Protein AF-A0A6P0Q4D7-F1 (afdb_monomer_lite)

pLDDT: mean 80.14, std 22.29, range [34.56, 98.69]

Secondary structure (DSSP, 8-state):
-----------------------------------TTHHHHHHHHTHHHHHHHHHHHHHHH-GGGHHHHHHHHHHHHHHHHHHHHHTTSSS--BTTTBGGGPPPGGG--HHHHHHHHHHHHHHHHHHH-GGGHHHHHHHHHHHHHHHHHHHTS-----

Radius of gyration: 26.03 Å; chains: 1; bounding box: 92×55×47 Å

Structure (mmCIF, N/CA/C/O backbone):
data_AF-A0A6P0Q4D7-F1
#
_entry.id   AF-A0A6P0Q4D7-F1
#
loop_
_atom_site.group_PDB
_atom_site.id
_atom_site.type_symbol
_atom_site.label_atom_id
_atom_site.label_alt_id
_atom_site.label_comp_id
_atom_site.label_asym_id
_atom_site.label_entity_id
_atom_site.label_seq_id
_atom_site.pdbx_PDB_ins_code
_atom_site.Cartn_x
_atom_site.Cartn_y
_atom_site.Cartn_z
_atom_site.occupancy
_atom_site.B_iso_or_equiv
_atom_site.auth_seq_id
_atom_site.auth_comp_id
_atom_site.auth_asym_id
_atom_site.auth_atom_id
_atom_site.pdbx_PDB_model_num
ATOM 1 N N . MET A 1 1 ? 76.283 6.171 -3.102 1.00 40.56 1 MET A N 1
ATOM 2 C CA . MET A 1 1 ? 76.143 6.260 -4.573 1.00 40.56 1 MET A CA 1
ATOM 3 C C . MET A 1 1 ? 74.735 6.775 -4.841 1.00 40.56 1 MET A C 1
ATOM 5 O O . MET A 1 1 ? 73.805 6.147 -4.370 1.00 40.56 1 MET A O 1
ATOM 9 N N . LYS A 1 2 ? 74.624 8.061 -5.211 1.00 49.09 2 LYS A N 1
ATOM 10 C CA . LYS A 1 2 ? 74.123 8.537 -6.524 1.00 49.09 2 LYS A CA 1
ATOM 11 C C . LYS A 1 2 ? 72.623 8.215 -6.685 1.00 49.09 2 LYS A C 1
ATOM 13 O O . LYS A 1 2 ? 72.291 7.062 -6.898 1.00 49.09 2 LYS A O 1
ATOM 18 N N . ASN A 1 3 ? 71.738 9.148 -6.310 1.00 36.75 3 ASN A N 1
ATOM 19 C CA . ASN A 1 3 ? 71.097 10.170 -7.177 1.00 36.75 3 ASN A CA 1
ATOM 20 C C . ASN A 1 3 ? 70.266 9.491 -8.289 1.00 36.75 3 ASN A C 1
ATOM 22 O O . ASN A 1 3 ? 70.784 8.615 -8.965 1.00 36.75 3 ASN A O 1
ATOM 26 N N . LEU A 1 4 ? 69.001 9.822 -8.558 1.00 40.62 4 LEU A N 1
ATOM 27 C CA . LEU A 1 4 ? 68.434 11.098 -9.040 1.00 40.62 4 LEU A CA 1
ATOM 28 C C . LEU A 1 4 ? 66.893 10.901 -9.000 1.00 40.62 4 LEU A C 1
ATOM 30 O O . LEU A 1 4 ? 66.433 9.833 -9.379 1.00 40.62 4 LEU A O 1
ATOM 34 N N . PHE A 1 5 ? 66.030 11.742 -8.427 1.00 42.84 5 PHE A N 1
ATOM 35 C CA . PHE A 1 5 ? 65.696 13.145 -8.723 1.00 42.84 5 PHE A CA 1
ATOM 36 C C . PHE A 1 5 ? 65.210 13.420 -10.162 1.00 42.84 5 PHE A C 1
ATOM 38 O O . PHE A 1 5 ? 66.019 13.628 -11.062 1.00 42.84 5 PHE A O 1
ATOM 45 N N . SER A 1 6 ? 63.883 13.464 -10.344 1.00 45.62 6 SER A N 1
ATOM 46 C CA . SER A 1 6 ? 63.096 14.419 -11.169 1.00 45.62 6 SER A CA 1
ATOM 47 C C . SER A 1 6 ? 61.628 13.959 -11.129 1.00 45.62 6 SER A C 1
ATOM 49 O O . SER A 1 6 ? 61.342 12.851 -11.558 1.00 45.62 6 SER A O 1
ATOM 51 N N . ALA A 1 7 ? 60.674 14.604 -10.452 1.00 46.88 7 ALA A N 1
ATOM 52 C CA . ALA A 1 7 ? 60.208 15.998 -10.488 1.00 46.88 7 ALA A CA 1
ATOM 53 C C . ALA A 1 7 ? 59.514 16.385 -11.805 1.00 46.88 7 ALA A C 1
ATOM 55 O O . ALA A 1 7 ? 60.182 16.624 -12.803 1.00 46.88 7 ALA A O 1
ATOM 56 N N . HIS A 1 8 ? 58.182 16.511 -11.752 1.00 38.06 8 HIS A N 1
ATOM 57 C CA . HIS A 1 8 ? 57.401 17.598 -12.367 1.00 38.06 8 HIS A CA 1
ATOM 58 C C . HIS A 1 8 ? 55.940 17.451 -11.881 1.00 38.06 8 HIS A C 1
ATOM 60 O O . HIS A 1 8 ? 55.227 16.564 -12.326 1.00 38.06 8 HIS A O 1
ATOM 66 N N . HIS A 1 9 ? 55.490 18.088 -10.796 1.00 46.69 9 HIS A N 1
ATOM 67 C CA . HIS A 1 9 ? 55.091 19.499 -10.697 1.00 46.69 9 HIS A CA 1
ATOM 68 C C . HIS A 1 9 ? 54.300 20.019 -11.906 1.00 46.69 9 HIS A C 1
ATOM 70 O O . HIS A 1 9 ? 54.885 20.536 -12.845 1.00 46.69 9 HIS A O 1
ATOM 76 N N . GLN A 1 10 ? 52.972 19.939 -11.835 1.00 43.56 10 GLN A N 1
ATOM 77 C CA . GLN A 1 10 ? 52.007 20.911 -12.370 1.00 43.56 10 GLN A CA 1
ATOM 78 C C . GLN A 1 10 ? 50.725 20.674 -11.547 1.00 43.56 10 GLN A C 1
ATOM 80 O O . GLN A 1 10 ? 50.296 19.538 -11.421 1.00 43.56 10 GLN A O 1
ATOM 85 N N . GLY A 1 11 ? 50.071 21.609 -10.874 1.00 37.34 11 GLY A N 1
ATOM 86 C CA . GLY A 1 11 ? 50.074 23.058 -10.966 1.00 37.34 11 GLY A CA 1
ATOM 87 C C . GLY A 1 11 ? 48.665 23.487 -10.556 1.00 37.34 11 GLY A C 1
ATOM 88 O O . GLY A 1 11 ? 47.750 23.488 -11.373 1.00 37.34 11 GLY A O 1
ATOM 89 N N . LEU A 1 12 ? 48.472 23.774 -9.267 1.00 45.84 12 LEU A N 1
ATOM 90 C CA . LEU A 1 12 ? 47.217 24.269 -8.704 1.00 45.84 12 LEU A CA 1
ATOM 91 C C . LEU A 1 12 ? 46.898 25.632 -9.346 1.00 45.84 12 LEU A C 1
ATOM 93 O O . LEU A 1 12 ? 47.552 26.623 -9.032 1.00 45.84 12 LEU A O 1
ATOM 97 N N . THR A 1 13 ? 45.927 25.699 -10.262 1.00 45.72 13 THR A N 1
ATOM 98 C CA . THR A 1 13 ? 45.560 26.955 -10.942 1.00 45.72 13 THR A CA 1
ATOM 99 C C . THR A 1 13 ? 44.046 27.189 -10.958 1.00 45.72 13 THR A C 1
ATOM 101 O O . THR A 1 13 ? 43.300 26.720 -11.803 1.00 45.72 13 THR A O 1
ATOM 104 N N . LYS A 1 14 ? 43.623 27.931 -9.928 1.00 45.38 14 LYS A N 1
ATOM 105 C CA . LYS A 1 14 ? 42.718 29.094 -9.943 1.00 45.38 14 LYS A CA 1
ATOM 106 C C . LYS A 1 14 ? 41.431 29.012 -10.788 1.00 45.38 14 LYS A C 1
ATOM 108 O O . LYS A 1 14 ? 41.428 29.249 -11.990 1.00 45.38 14 LYS A O 1
ATOM 113 N N . ARG A 1 15 ? 40.307 28.860 -10.073 1.00 52.34 15 ARG A N 1
ATOM 114 C CA . ARG A 1 15 ? 38.948 29.229 -10.510 1.00 52.34 15 ARG A CA 1
ATOM 115 C C . ARG A 1 15 ? 38.936 30.625 -11.142 1.00 52.34 15 ARG A C 1
ATOM 117 O O . ARG A 1 15 ? 39.390 31.582 -10.513 1.00 52.34 15 ARG A O 1
ATOM 124 N N . GLN A 1 16 ? 38.342 30.750 -12.325 1.00 52.25 16 GLN A N 1
ATOM 125 C CA . GLN A 1 16 ? 37.969 32.036 -12.905 1.00 52.25 16 GLN A CA 1
ATOM 126 C C . GLN A 1 16 ? 36.485 32.011 -13.265 1.00 52.25 16 GLN A C 1
ATOM 128 O O . GLN A 1 16 ? 36.020 31.192 -14.051 1.00 52.25 16 GLN A O 1
ATOM 133 N N . HIS A 1 17 ? 35.758 32.898 -12.593 1.00 41.94 17 HIS A N 1
ATOM 134 C CA . HIS A 1 17 ? 34.370 33.241 -12.838 1.00 41.94 17 HIS A CA 1
ATOM 135 C C . HIS A 1 17 ? 34.221 33.881 -14.219 1.00 41.94 17 HIS A C 1
ATOM 137 O O . HIS A 1 17 ? 34.927 34.843 -14.515 1.00 41.94 17 HIS A O 1
ATOM 143 N N . LEU A 1 18 ? 33.249 33.419 -15.004 1.00 43.28 18 LEU A N 1
ATOM 144 C CA . LEU A 1 18 ? 32.667 34.192 -16.097 1.00 43.28 18 LEU A CA 1
ATOM 145 C C . LEU A 1 18 ? 31.152 34.195 -15.915 1.00 43.28 18 LEU A C 1
ATOM 147 O O . LEU A 1 18 ? 30.432 33.280 -16.301 1.00 43.28 18 LEU A O 1
ATOM 151 N N . SER A 1 19 ? 30.711 35.242 -15.228 1.00 42.84 19 SER A N 1
ATOM 152 C CA . SER A 1 19 ? 29.331 35.687 -15.140 1.00 42.84 19 SER A CA 1
ATOM 153 C C . SER A 1 19 ? 28.878 36.179 -16.516 1.00 42.84 19 SER A C 1
ATOM 155 O O . SER A 1 19 ? 29.557 36.998 -17.134 1.00 42.84 19 SER A O 1
ATOM 157 N N . SER A 1 20 ? 27.723 35.727 -16.998 1.00 38.91 20 SER A N 1
ATOM 158 C CA . SER A 1 20 ? 27.045 36.331 -18.152 1.00 38.91 20 SER A CA 1
ATOM 159 C C . SER A 1 20 ? 25.533 36.249 -17.949 1.00 38.91 20 SER A C 1
ATOM 161 O O . SER A 1 20 ? 24.893 35.267 -18.304 1.00 38.91 20 SER A O 1
ATOM 163 N N . LEU A 1 21 ? 24.982 37.292 -17.330 1.00 49.91 21 LEU A N 1
ATOM 164 C CA . LEU A 1 21 ? 23.556 37.608 -17.275 1.00 49.91 21 LEU A CA 1
ATOM 165 C C . LEU A 1 21 ? 23.355 38.914 -18.053 1.00 49.91 21 LEU A C 1
ATOM 167 O O . LEU A 1 21 ? 23.929 39.920 -17.644 1.00 49.91 21 LEU A O 1
ATOM 171 N N . LEU A 1 22 ? 22.543 38.904 -19.118 1.00 42.88 22 LEU A N 1
ATOM 172 C CA . LEU A 1 22 ? 21.419 39.842 -19.289 1.00 42.88 22 LEU A CA 1
ATOM 173 C C . LEU A 1 22 ? 20.526 39.459 -20.497 1.00 42.88 22 LEU A C 1
ATOM 175 O O . LEU A 1 22 ? 20.962 39.485 -21.644 1.00 42.88 22 LEU A O 1
ATOM 179 N N . THR A 1 23 ? 19.285 39.066 -20.187 1.00 46.44 23 THR A N 1
ATOM 180 C CA . THR A 1 23 ? 17.965 39.590 -20.633 1.00 46.44 23 THR A CA 1
ATOM 181 C C . THR A 1 23 ? 17.985 40.683 -21.741 1.00 46.44 23 THR A C 1
ATOM 183 O O . THR A 1 23 ? 18.863 41.531 -21.731 1.00 46.44 23 THR A O 1
ATOM 186 N N . ILE A 1 24 ? 17.054 40.849 -22.698 1.00 50.12 24 ILE A N 1
ATOM 187 C CA . ILE A 1 24 ? 15.584 40.718 -22.732 1.00 50.12 24 ILE A CA 1
ATOM 188 C C . ILE A 1 24 ? 15.147 40.567 -24.204 1.00 50.12 24 ILE A C 1
ATOM 190 O O . ILE A 1 24 ? 15.511 41.383 -25.045 1.00 50.12 24 ILE A O 1
ATOM 194 N N . GLY A 1 25 ? 14.280 39.597 -24.484 1.00 40.56 25 GLY A N 1
ATOM 195 C CA . GLY A 1 25 ? 13.428 39.574 -25.672 1.00 40.56 25 GLY A CA 1
ATOM 196 C C . GLY A 1 25 ? 12.041 39.096 -25.262 1.00 40.56 25 GLY A C 1
ATOM 197 O O . GLY A 1 25 ? 11.723 37.924 -25.413 1.00 40.56 25 GLY A O 1
ATOM 198 N N . VAL A 1 26 ? 11.246 39.978 -24.650 1.00 57.91 26 VAL A N 1
ATOM 199 C CA . VAL A 1 26 ? 9.840 39.699 -24.335 1.00 57.91 26 VAL A CA 1
ATOM 200 C C . VAL A 1 26 ? 9.034 39.901 -25.612 1.00 57.91 26 VAL A C 1
ATOM 202 O O . VAL A 1 26 ? 8.750 41.028 -26.007 1.00 57.91 26 VAL A O 1
ATOM 205 N N . THR A 1 27 ? 8.646 38.799 -26.241 1.00 46.72 27 THR A N 1
ATOM 206 C CA . THR A 1 27 ? 7.448 38.740 -27.080 1.00 46.72 27 THR A 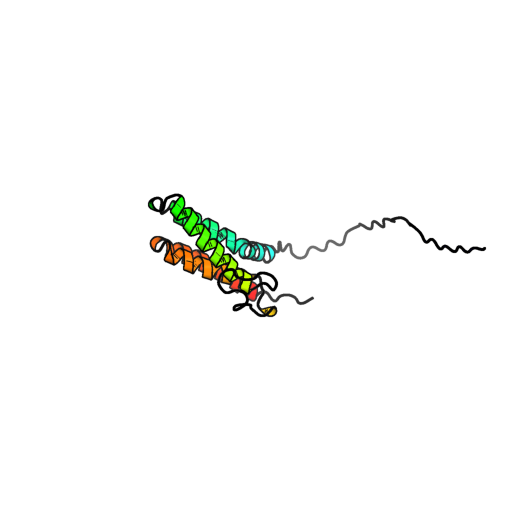CA 1
ATOM 207 C C . THR A 1 27 ? 6.425 37.906 -26.327 1.00 46.72 27 THR A C 1
ATOM 209 O O . THR A 1 27 ? 6.588 36.700 -26.161 1.00 46.72 27 THR A O 1
ATOM 212 N N . THR A 1 28 ? 5.394 38.563 -25.808 1.00 54.50 28 THR A N 1
ATOM 213 C CA . THR A 1 28 ? 4.258 37.923 -25.151 1.00 54.50 28 THR A CA 1
ATOM 214 C C . THR A 1 28 ? 3.468 37.095 -26.161 1.00 54.50 28 THR A C 1
ATOM 216 O O . THR A 1 28 ? 2.731 37.638 -26.979 1.00 54.50 28 THR A O 1
ATOM 219 N N . ALA A 1 29 ? 3.580 35.773 -26.063 1.00 47.72 29 ALA A N 1
ATOM 220 C CA . ALA A 1 29 ? 2.607 34.835 -26.604 1.00 47.72 29 ALA A CA 1
ATOM 221 C C . ALA A 1 29 ? 2.395 33.713 -25.579 1.00 47.72 29 ALA A C 1
ATOM 223 O O . ALA A 1 29 ? 3.234 32.835 -25.421 1.00 47.72 29 ALA A O 1
ATOM 224 N N . GLY A 1 30 ? 1.270 33.794 -24.864 1.00 42.16 30 GLY A N 1
ATOM 225 C CA . GLY A 1 30 ? 0.726 32.717 -24.039 1.00 42.16 30 GLY A CA 1
ATOM 226 C C . GLY A 1 30 ? 1.364 32.557 -22.661 1.00 42.16 30 GLY A C 1
ATOM 227 O O . GLY A 1 30 ? 2.314 31.802 -22.485 1.00 42.16 30 GLY A O 1
ATOM 228 N N . LEU A 1 31 ? 0.753 33.167 -21.643 1.00 48.88 31 LEU A N 1
ATOM 229 C CA . LEU A 1 31 ? 0.840 32.637 -20.284 1.00 48.88 31 LEU A CA 1
ATOM 230 C C . LEU A 1 31 ? 0.135 31.267 -20.285 1.00 48.88 31 LEU A C 1
ATOM 232 O O . LEU A 1 31 ? -1.081 31.187 -20.148 1.00 48.88 31 LEU A O 1
ATOM 236 N N . SER A 1 32 ? 0.887 30.189 -20.480 1.00 50.03 32 SER A N 1
ATOM 237 C CA . SER A 1 32 ? 0.478 28.871 -20.003 1.00 50.03 32 SER A CA 1
ATOM 238 C C . SER A 1 32 ? 1.257 28.633 -18.722 1.00 50.03 32 SER A C 1
ATOM 240 O O . SER A 1 32 ? 2.435 28.286 -18.767 1.00 50.03 32 SER A O 1
ATOM 242 N N . LEU A 1 33 ? 0.621 28.848 -17.569 1.00 46.66 33 LEU A N 1
ATOM 243 C CA . LEU A 1 33 ? 1.075 28.219 -16.330 1.00 46.66 33 LEU A CA 1
ATOM 244 C C . LEU A 1 33 ? 0.828 26.714 -16.497 1.00 46.66 33 LEU A C 1
ATOM 246 O O . LEU A 1 33 ? -0.195 26.182 -16.078 1.00 46.66 33 LEU A O 1
ATOM 250 N N . GLY A 1 34 ? 1.729 26.052 -17.221 1.00 54.16 34 GLY A N 1
ATOM 251 C CA . GLY A 1 34 ? 1.746 24.610 -17.381 1.00 54.16 34 GLY A CA 1
ATOM 252 C C . GLY A 1 34 ? 2.144 23.975 -16.058 1.00 54.16 34 GLY A C 1
ATOM 253 O O . GLY A 1 34 ? 3.324 23.766 -15.812 1.00 54.16 34 GLY A O 1
ATOM 254 N N . LEU A 1 35 ? 1.159 23.678 -15.213 1.00 57.91 35 LEU A N 1
ATOM 255 C CA . LEU A 1 35 ? 1.322 22.823 -14.037 1.00 57.91 35 LEU A CA 1
ATOM 256 C C . LEU A 1 35 ? 0.808 21.362 -14.178 1.00 57.91 35 LEU A C 1
ATOM 258 O O . LEU A 1 35 ? 0.538 20.764 -13.141 1.00 57.91 35 LEU A O 1
ATOM 262 N N . PRO A 1 36 ? 0.659 20.711 -15.358 1.00 54.56 36 PRO A N 1
ATOM 263 C CA . PRO A 1 36 ? 0.029 19.388 -15.380 1.00 54.56 36 PRO A CA 1
ATOM 264 C C . PRO A 1 36 ? 0.983 18.184 -15.287 1.00 54.56 36 PRO A C 1
ATOM 266 O O . PRO A 1 36 ? 0.496 17.094 -15.035 1.00 54.56 36 PRO A O 1
ATOM 269 N N . ALA A 1 37 ? 2.303 18.320 -15.472 1.00 55.84 37 ALA A N 1
ATOM 270 C CA . ALA A 1 37 ? 3.203 17.153 -15.447 1.00 55.84 37 ALA A CA 1
ATOM 271 C C . ALA A 1 37 ? 3.771 16.871 -14.046 1.00 55.84 37 ALA A C 1
ATOM 273 O O . ALA A 1 37 ? 3.618 15.768 -13.530 1.00 55.84 37 ALA A O 1
ATOM 274 N N . GLN A 1 38 ? 4.364 17.880 -13.391 1.00 57.94 38 GLN A N 1
ATOM 275 C CA . GLN A 1 38 ? 5.008 17.665 -12.088 1.00 57.94 38 GLN A CA 1
ATOM 276 C C . GLN A 1 38 ? 4.009 17.321 -10.975 1.00 57.94 38 GLN A C 1
ATOM 278 O O . GLN A 1 38 ? 4.343 16.580 -10.062 1.00 57.94 38 GLN A O 1
ATOM 283 N N . ALA A 1 39 ? 2.781 17.846 -11.026 1.00 61.44 39 ALA A N 1
ATOM 284 C CA . ALA A 1 39 ? 1.788 17.588 -9.983 1.00 61.44 39 ALA A CA 1
ATOM 285 C C . ALA A 1 39 ? 1.274 16.133 -9.990 1.00 61.44 39 ALA A C 1
ATOM 287 O O . ALA A 1 39 ? 0.982 15.583 -8.928 1.00 61.44 39 ALA A O 1
ATOM 288 N N . ILE A 1 40 ? 1.175 15.507 -11.171 1.00 69.81 40 ILE A N 1
ATOM 289 C CA . ILE A 1 40 ? 0.729 14.113 -11.316 1.00 69.81 40 ILE A CA 1
ATOM 290 C C . ILE A 1 40 ? 1.827 13.155 -10.843 1.00 69.81 40 ILE A C 1
ATOM 292 O O . ILE A 1 40 ? 1.547 12.272 -10.037 1.00 69.81 40 ILE A O 1
ATOM 296 N N . ASP A 1 41 ? 3.064 13.389 -11.287 1.00 72.69 41 ASP A N 1
ATOM 297 C CA . ASP A 1 41 ? 4.271 12.660 -10.872 1.00 72.69 41 ASP A CA 1
ATOM 298 C C . ASP A 1 41 ? 4.406 12.645 -9.337 1.00 72.69 41 ASP A C 1
ATOM 300 O O . ASP A 1 41 ? 4.361 11.585 -8.721 1.00 72.69 41 ASP A O 1
ATOM 304 N N . LEU A 1 42 ? 4.361 13.819 -8.693 1.00 78.19 42 LEU A N 1
ATOM 305 C CA . LEU A 1 42 ? 4.418 13.933 -7.228 1.00 78.19 42 LEU A CA 1
ATOM 306 C C . LEU A 1 42 ? 3.291 13.178 -6.502 1.00 78.19 42 LEU A C 1
ATOM 308 O O . LEU A 1 42 ? 3.483 12.708 -5.383 1.00 78.19 42 LEU A O 1
ATOM 312 N N . THR A 1 43 ? 2.104 13.073 -7.106 1.00 81.12 43 THR A N 1
ATOM 313 C CA . THR A 1 43 ? 0.978 12.345 -6.499 1.00 81.12 43 THR A CA 1
ATOM 314 C C . THR A 1 43 ? 1.178 10.833 -6.607 1.00 81.12 43 THR A C 1
ATOM 316 O O . THR A 1 43 ? 0.909 10.108 -5.648 1.00 81.12 43 THR A O 1
ATOM 319 N N . LEU A 1 44 ? 1.676 10.354 -7.750 1.00 85.69 44 LEU A N 1
ATOM 320 C CA . LEU A 1 44 ? 2.002 8.944 -7.975 1.00 85.69 44 LEU A CA 1
ATOM 321 C C . LEU A 1 44 ? 3.203 8.497 -7.130 1.00 85.69 44 LEU A C 1
ATOM 323 O O . LEU A 1 44 ? 3.145 7.428 -6.511 1.00 85.69 44 LEU A O 1
ATOM 327 N N . ASP A 1 45 ? 4.241 9.324 -7.036 1.00 88.31 45 ASP A N 1
ATOM 328 C CA . ASP A 1 45 ? 5.411 9.106 -6.176 1.00 88.31 45 ASP A CA 1
ATOM 329 C C . ASP A 1 45 ? 5.009 9.008 -4.695 1.00 88.31 45 ASP A C 1
ATOM 331 O O . ASP A 1 45 ? 5.537 8.206 -3.928 1.00 88.31 45 ASP A O 1
ATOM 335 N N . ASN A 1 46 ? 3.947 9.716 -4.309 1.00 92.44 46 ASN A N 1
ATOM 336 C CA . ASN A 1 46 ? 3.393 9.684 -2.961 1.00 92.44 46 ASN A CA 1
ATOM 337 C C . ASN A 1 46 ? 2.388 8.538 -2.702 1.00 92.44 46 ASN A C 1
ATOM 339 O O . ASN A 1 46 ? 1.753 8.508 -1.644 1.00 92.44 46 ASN A O 1
ATOM 343 N N . SER A 1 47 ? 2.221 7.586 -3.629 1.00 94.00 47 SER A N 1
ATOM 344 C CA . SER A 1 47 ? 1.224 6.502 -3.517 1.00 94.00 47 SER A CA 1
ATOM 345 C C . SER A 1 47 ? 1.318 5.711 -2.207 1.00 94.00 47 SER A C 1
ATOM 347 O O . SER A 1 47 ? 0.294 5.452 -1.579 1.00 94.00 47 SER A O 1
ATOM 349 N N . ALA A 1 48 ? 2.527 5.392 -1.737 1.00 96.06 48 ALA A N 1
ATOM 350 C CA . ALA A 1 48 ? 2.722 4.689 -0.469 1.00 96.06 48 ALA A CA 1
ATOM 351 C C . ALA A 1 48 ? 2.138 5.463 0.727 1.00 96.06 48 ALA A C 1
ATOM 353 O O . ALA A 1 48 ? 1.450 4.880 1.563 1.00 96.06 48 ALA A O 1
ATOM 354 N N . ASN A 1 49 ? 2.349 6.781 0.784 1.00 96.50 49 ASN A N 1
ATOM 355 C CA . ASN A 1 49 ? 1.812 7.613 1.861 1.00 96.50 49 ASN A CA 1
ATOM 356 C C . ASN A 1 49 ? 0.286 7.719 1.783 1.00 96.50 49 ASN A C 1
ATOM 358 O O . ASN A 1 49 ? -0.368 7.639 2.817 1.00 96.50 49 ASN A O 1
ATOM 362 N N . LEU A 1 50 ? -0.295 7.804 0.578 1.00 96.81 50 LEU A N 1
ATOM 363 C CA . LEU A 1 50 ? -1.754 7.786 0.412 1.00 96.81 50 LEU A CA 1
ATOM 364 C C . LEU A 1 50 ? -2.377 6.508 0.995 1.00 96.81 50 LEU A C 1
ATOM 366 O O . LEU A 1 50 ? -3.404 6.570 1.669 1.00 96.81 50 LEU A O 1
ATOM 370 N N . TRP A 1 51 ? -1.742 5.353 0.783 1.00 98.31 51 TRP A N 1
ATOM 371 C CA . TRP A 1 51 ? -2.207 4.085 1.349 1.00 98.31 51 TRP A CA 1
ATOM 372 C C . TRP A 1 51 ? -1.992 3.976 2.858 1.00 98.31 51 TRP A C 1
ATOM 374 O O . TRP A 1 51 ? -2.841 3.409 3.544 1.00 98.31 51 TRP A O 1
ATOM 384 N N . VAL A 1 52 ? -0.909 4.542 3.396 1.00 98.19 52 VAL A N 1
ATOM 385 C CA . VAL A 1 52 ? -0.695 4.630 4.851 1.00 98.19 52 VAL A CA 1
ATOM 386 C C . VAL A 1 52 ? -1.751 5.525 5.507 1.00 98.19 52 VAL A C 1
ATOM 388 O O . VAL A 1 52 ? -2.340 5.124 6.510 1.00 98.19 52 VAL A O 1
ATOM 391 N N . ASP A 1 53 ? -2.055 6.681 4.918 1.00 98.06 53 ASP A N 1
ATOM 392 C CA . ASP A 1 53 ? -3.113 7.581 5.392 1.00 98.06 53 ASP A CA 1
ATOM 393 C C . ASP A 1 53 ? -4.487 6.901 5.337 1.00 98.06 53 ASP A C 1
ATOM 395 O O . ASP A 1 53 ? -5.304 7.031 6.253 1.00 98.06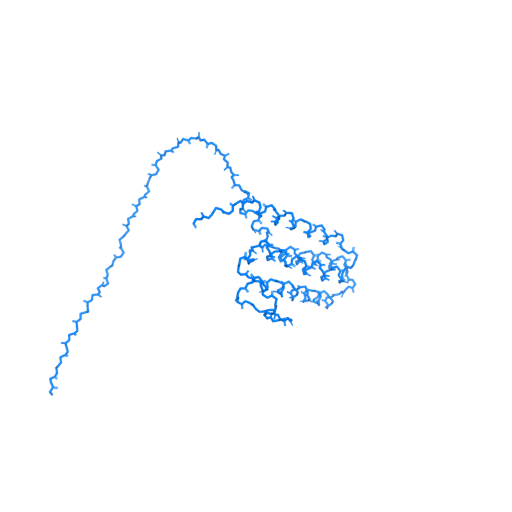 53 ASP A O 1
ATOM 399 N N . GLN A 1 54 ? -4.743 6.129 4.281 1.00 98.12 54 GLN A N 1
ATOM 400 C CA . GLN A 1 54 ? -5.986 5.382 4.138 1.00 98.12 54 GLN A CA 1
ATOM 401 C C . GLN A 1 54 ? -6.096 4.234 5.152 1.00 98.12 54 GLN A C 1
ATOM 403 O O . GLN A 1 54 ? -7.169 4.001 5.712 1.00 98.12 54 GLN A O 1
ATOM 408 N N . ALA A 1 55 ? -4.988 3.553 5.449 1.00 98.31 55 ALA A N 1
ATOM 409 C CA . ALA A 1 55 ? -4.925 2.549 6.505 1.00 98.31 55 ALA A CA 1
ATOM 410 C C . ALA A 1 55 ? -5.145 3.161 7.895 1.00 98.31 55 ALA A C 1
ATOM 412 O O . ALA A 1 55 ? -5.833 2.560 8.720 1.00 98.31 55 ALA A O 1
ATOM 413 N N . LEU A 1 56 ? -4.628 4.370 8.144 1.00 98.00 56 LEU A N 1
ATOM 414 C CA . LEU A 1 56 ? -4.880 5.100 9.385 1.00 98.00 56 LEU A CA 1
ATOM 415 C C . LEU A 1 56 ? -6.365 5.364 9.593 1.00 98.00 56 LEU A C 1
ATOM 417 O O . LEU A 1 56 ? -6.892 5.031 10.652 1.00 98.00 56 LEU A O 1
ATOM 421 N N . ARG A 1 57 ? -7.060 5.854 8.565 1.00 98.19 57 ARG A N 1
ATOM 422 C CA . ARG A 1 57 ? -8.515 6.058 8.620 1.00 98.19 57 ARG A CA 1
ATOM 423 C C . ARG A 1 57 ? -9.264 4.756 8.905 1.00 98.19 57 ARG A C 1
ATOM 425 O O . ARG A 1 57 ? -10.172 4.738 9.730 1.00 98.19 57 ARG A O 1
ATOM 432 N N . ALA A 1 58 ? -8.859 3.652 8.275 1.00 97.88 58 ALA A N 1
ATOM 433 C CA . ALA A 1 58 ? -9.463 2.345 8.524 1.00 97.88 58 ALA A CA 1
ATOM 434 C C . ALA A 1 58 ? -9.262 1.877 9.977 1.00 97.88 58 ALA A C 1
ATOM 436 O O . ALA A 1 58 ? -10.195 1.361 10.594 1.00 97.88 58 ALA A O 1
ATOM 437 N N . VAL A 1 59 ? -8.074 2.095 10.551 1.00 97.88 59 VAL A N 1
ATOM 438 C CA . VAL A 1 59 ? -7.786 1.811 11.966 1.00 97.88 59 VAL A CA 1
ATOM 439 C C . VAL A 1 59 ? -8.613 2.705 12.895 1.00 97.88 59 VAL A C 1
ATOM 441 O O . VAL A 1 59 ? -9.173 2.204 13.868 1.00 97.88 59 VAL A O 1
ATOM 444 N N . GLU A 1 60 ? -8.728 4.001 12.599 1.00 97.25 60 GLU A N 1
ATOM 445 C CA . GLU A 1 60 ? -9.543 4.952 13.371 1.00 97.25 60 GLU A CA 1
ATOM 446 C C . GLU A 1 60 ? -11.029 4.568 13.375 1.00 97.25 60 GLU A C 1
ATOM 448 O O . GLU A 1 60 ? -11.683 4.635 14.417 1.00 97.25 60 GLU A O 1
ATOM 453 N N . ASN A 1 61 ? -11.541 4.083 12.241 1.00 97.62 61 ASN A N 1
ATOM 454 C CA . ASN A 1 61 ? -12.906 3.572 12.109 1.00 97.62 61 ASN A CA 1
ATOM 455 C C . ASN A 1 61 ? -13.122 2.225 12.830 1.00 97.62 61 ASN A C 1
ATOM 457 O O . ASN A 1 61 ? -14.265 1.828 13.058 1.00 97.62 61 ASN A O 1
ATOM 461 N N . ASN A 1 62 ? -12.047 1.526 13.219 1.00 96.62 62 ASN A N 1
ATOM 462 C CA . ASN A 1 62 ? -12.079 0.200 13.844 1.00 96.62 62 ASN A CA 1
ATOM 463 C C . ASN A 1 62 ? -11.357 0.178 15.210 1.00 96.62 62 ASN A C 1
ATOM 465 O O . ASN A 1 62 ? -10.382 -0.562 15.395 1.00 96.62 62 ASN A O 1
ATOM 469 N N . PRO A 1 63 ? -11.839 0.935 16.217 1.00 94.25 63 PRO A N 1
ATOM 470 C CA . PRO A 1 63 ? -11.157 1.094 17.506 1.00 94.25 63 PRO A CA 1
ATOM 471 C C . PRO A 1 63 ? -10.987 -0.216 18.295 1.00 94.25 63 PRO A C 1
ATOM 473 O O . PRO A 1 63 ? -10.073 -0.339 19.112 1.00 94.25 63 PRO A O 1
ATOM 476 N N . GLN A 1 64 ? -11.829 -1.222 18.040 1.00 95.25 64 GLN A N 1
ATOM 477 C CA . GLN A 1 64 ? -11.757 -2.554 18.645 1.00 95.25 64 GLN A CA 1
ATOM 478 C C . GLN A 1 64 ? -10.481 -3.328 18.284 1.00 95.25 64 GLN A C 1
ATOM 480 O O . GLN A 1 64 ? -10.125 -4.272 18.988 1.00 95.25 64 GLN A O 1
ATOM 485 N N . LEU A 1 65 ? -9.788 -2.940 17.207 1.00 94.69 65 LEU A N 1
ATOM 486 C CA . LEU A 1 65 ? -8.539 -3.565 16.770 1.00 94.69 65 LEU A CA 1
ATOM 487 C C . LEU A 1 65 ? -7.406 -3.373 17.799 1.00 94.69 65 LEU A C 1
ATOM 489 O O . LEU A 1 65 ? -6.525 -4.227 17.936 1.00 94.69 65 LEU A O 1
ATOM 493 N N . GLY A 1 66 ? -7.449 -2.261 18.542 1.00 95.62 66 GLY A N 1
ATOM 494 C CA . GLY A 1 66 ? -6.462 -1.890 19.551 1.00 95.62 66 GLY A CA 1
ATOM 495 C C . GLY A 1 66 ? -5.057 -1.598 18.989 1.00 95.62 66 GLY A C 1
ATOM 496 O O . GLY A 1 66 ? -4.775 -1.835 17.812 1.00 95.62 66 GLY A O 1
ATOM 497 N N . PRO A 1 67 ? -4.126 -1.107 19.830 1.00 96.81 67 PRO A N 1
ATOM 498 C CA . PRO A 1 67 ? -2.797 -0.687 19.376 1.00 96.81 67 PRO A CA 1
ATOM 499 C C . PRO A 1 67 ? -1.977 -1.814 18.737 1.00 96.81 67 PRO A C 1
ATOM 501 O O . PRO A 1 67 ? -1.316 -1.611 17.725 1.00 96.81 67 PRO A O 1
ATOM 504 N N . THR A 1 68 ? -2.031 -3.026 19.296 1.00 97.62 68 THR A N 1
ATOM 505 C CA . THR A 1 68 ? -1.280 -4.174 18.763 1.00 97.62 68 THR A CA 1
ATOM 506 C C . THR A 1 68 ? -1.827 -4.642 17.416 1.00 97.62 68 THR A C 1
ATOM 508 O O . THR A 1 68 ? -1.042 -4.956 16.520 1.00 97.62 68 THR A O 1
ATOM 511 N N . GLY A 1 69 ? -3.154 -4.672 17.250 1.00 97.81 69 GLY A N 1
ATOM 512 C CA . GLY A 1 69 ? -3.775 -5.032 15.978 1.00 97.81 69 GLY A CA 1
ATOM 513 C C . GLY A 1 69 ? -3.488 -3.992 14.894 1.00 97.81 69 GLY A C 1
ATOM 514 O O . GLY A 1 69 ? -3.135 -4.369 13.779 1.00 97.81 69 GLY A O 1
ATOM 515 N N . ALA A 1 70 ? -3.526 -2.701 15.244 1.00 97.81 70 ALA A N 1
ATOM 516 C CA . ALA A 1 70 ? -3.150 -1.613 14.344 1.00 97.81 70 ALA A CA 1
ATOM 517 C C . ALA A 1 70 ? -1.689 -1.736 13.884 1.00 97.81 70 ALA A C 1
ATOM 519 O O . ALA A 1 70 ? -1.418 -1.753 12.686 1.00 97.81 70 ALA A O 1
ATOM 520 N N . SER A 1 71 ? -0.746 -1.923 14.815 1.00 98.00 71 SER A N 1
ATOM 521 C CA . SER A 1 71 ? 0.669 -2.132 14.476 1.00 98.00 71 SER A CA 1
ATOM 522 C C . SER A 1 71 ? 0.882 -3.343 13.564 1.00 98.00 71 SER A C 1
ATOM 524 O O . SER A 1 71 ? 1.683 -3.278 12.632 1.00 98.00 71 SER A O 1
ATOM 526 N N . ARG A 1 72 ? 0.147 -4.443 13.787 1.00 98.06 72 ARG A N 1
ATOM 527 C CA . ARG A 1 72 ? 0.188 -5.616 12.901 1.00 98.06 72 ARG A CA 1
ATOM 528 C C . ARG A 1 72 ? -0.332 -5.284 11.501 1.00 98.06 72 ARG A C 1
ATOM 530 O O . ARG A 1 72 ? 0.289 -5.709 10.532 1.00 98.06 72 ARG A O 1
ATOM 537 N N . ALA A 1 73 ? -1.434 -4.541 11.392 1.00 98.19 73 ALA A N 1
ATOM 538 C CA . ALA A 1 73 ? -1.993 -4.135 10.105 1.00 98.19 73 ALA A CA 1
ATOM 539 C C . ALA A 1 73 ? -0.992 -3.293 9.298 1.00 98.19 73 ALA A C 1
ATOM 541 O O . ALA A 1 73 ? -0.727 -3.614 8.141 1.00 98.19 73 ALA A O 1
ATOM 542 N N . TYR A 1 74 ? -0.353 -2.300 9.927 1.00 98.31 74 TYR A N 1
ATOM 543 C CA . TYR A 1 74 ? 0.689 -1.499 9.276 1.00 98.31 74 TYR A CA 1
ATOM 544 C C . TYR A 1 74 ? 1.912 -2.320 8.869 1.00 98.31 74 TYR A C 1
ATOM 546 O O . TYR A 1 74 ? 2.464 -2.091 7.797 1.00 98.31 74 TYR A O 1
ATOM 554 N N . GLY A 1 75 ? 2.326 -3.289 9.691 1.00 98.12 75 GLY A N 1
ATOM 555 C CA . GLY A 1 75 ? 3.432 -4.184 9.351 1.00 98.12 75 GLY A CA 1
ATOM 556 C C . GLY A 1 75 ? 3.149 -4.996 8.086 1.00 98.12 75 GLY A C 1
ATOM 557 O O . GLY A 1 75 ? 3.964 -5.004 7.170 1.00 98.12 75 G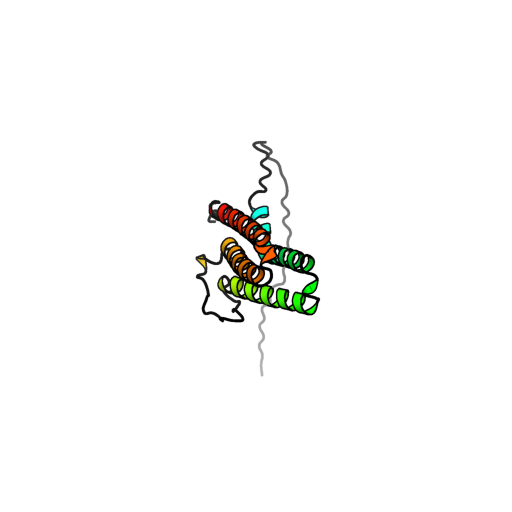LY A O 1
ATOM 558 N N . ILE A 1 76 ? 1.971 -5.625 8.005 1.00 98.31 76 ILE A N 1
ATOM 559 C CA . ILE A 1 76 ? 1.566 -6.416 6.830 1.00 98.31 76 ILE A CA 1
ATOM 560 C C . ILE A 1 76 ? 1.453 -5.522 5.592 1.00 98.31 76 ILE A C 1
ATOM 562 O O . ILE A 1 76 ? 1.971 -5.875 4.534 1.00 98.31 76 ILE A O 1
ATOM 566 N N . LEU A 1 77 ? 0.818 -4.356 5.734 1.00 98.56 77 LEU A N 1
ATOM 567 C CA . LEU A 1 77 ? 0.678 -3.377 4.660 1.00 98.56 77 LEU A CA 1
ATOM 568 C C . LEU A 1 77 ? 2.043 -2.932 4.122 1.00 98.56 77 LEU A C 1
ATOM 570 O O . LEU A 1 77 ? 2.280 -2.997 2.919 1.00 98.56 77 LEU A O 1
ATOM 574 N N . GLY A 1 78 ? 2.951 -2.516 5.008 1.00 97.75 78 GLY A N 1
ATOM 575 C CA . GLY A 1 78 ? 4.291 -2.058 4.644 1.00 97.75 78 GLY A CA 1
ATOM 576 C C . GLY A 1 78 ? 5.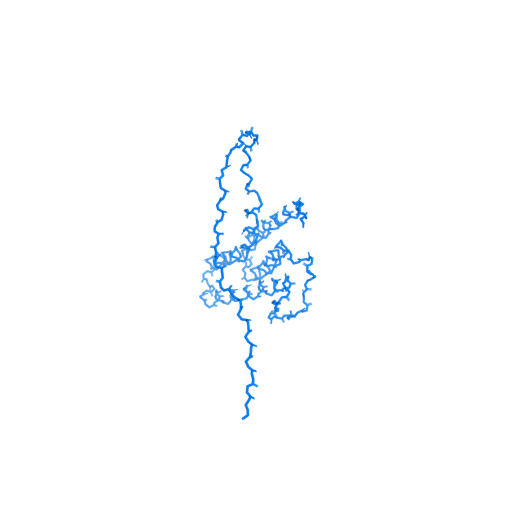102 -3.133 3.926 1.00 97.75 78 GLY A C 1
ATOM 577 O O . GLY A 1 78 ? 5.708 -2.849 2.896 1.00 97.75 78 GLY A O 1
ATOM 578 N N . THR A 1 79 ? 5.066 -4.375 4.421 1.00 97.75 79 THR A N 1
ATOM 579 C CA . THR A 1 79 ? 5.729 -5.509 3.765 1.00 97.75 79 THR A CA 1
ATOM 580 C C . THR A 1 79 ? 5.168 -5.755 2.367 1.00 97.75 79 THR A C 1
ATOM 582 O O . THR A 1 79 ? 5.941 -5.839 1.418 1.00 97.75 79 THR A O 1
ATOM 585 N N . ALA A 1 80 ? 3.843 -5.809 2.211 1.00 98.06 80 ALA A N 1
ATOM 586 C CA . ALA A 1 80 ? 3.223 -6.062 0.912 1.00 98.06 80 ALA A CA 1
ATOM 587 C C . ALA A 1 80 ? 3.512 -4.945 -0.105 1.00 98.06 80 ALA A C 1
ATOM 589 O O . ALA A 1 80 ? 3.829 -5.229 -1.259 1.00 98.06 80 ALA A O 1
ATOM 590 N N . MET A 1 81 ? 3.448 -3.679 0.320 1.00 97.75 81 MET A N 1
ATOM 591 C CA . MET A 1 81 ? 3.785 -2.539 -0.538 1.00 97.75 81 MET A CA 1
ATOM 592 C C . MET A 1 81 ? 5.262 -2.547 -0.941 1.00 97.75 81 MET A C 1
ATOM 594 O O . MET A 1 81 ? 5.570 -2.319 -2.109 1.00 97.75 81 MET A O 1
ATOM 598 N N . TYR A 1 82 ? 6.170 -2.832 -0.001 1.00 96.81 82 TYR A N 1
ATOM 599 C CA . TYR A 1 82 ? 7.601 -2.931 -0.289 1.00 96.81 82 TYR A CA 1
ATOM 600 C C . TYR A 1 82 ? 7.901 -4.059 -1.275 1.00 96.81 82 TYR A C 1
ATOM 602 O O . TYR A 1 82 ? 8.612 -3.845 -2.255 1.00 96.81 82 TYR A O 1
ATOM 610 N N . ASP A 1 83 ? 7.331 -5.241 -1.047 1.00 96.25 83 ASP A N 1
ATOM 611 C CA . ASP A 1 83 ? 7.515 -6.394 -1.924 1.00 96.25 83 ASP A CA 1
ATOM 612 C C . ASP A 1 83 ? 7.031 -6.087 -3.347 1.00 96.25 83 ASP A C 1
ATOM 614 O O . ASP A 1 83 ? 7.749 -6.356 -4.310 1.00 96.25 83 ASP A O 1
ATOM 618 N N . ALA A 1 84 ? 5.870 -5.441 -3.485 1.00 96.50 84 ALA A N 1
ATOM 619 C CA . ALA A 1 84 ? 5.338 -5.039 -4.783 1.00 96.50 84 ALA A CA 1
ATOM 620 C C . ALA A 1 84 ? 6.198 -3.975 -5.483 1.00 96.50 84 ALA A C 1
ATOM 622 O O . ALA A 1 84 ? 6.428 -4.078 -6.685 1.00 96.50 84 ALA A O 1
ATOM 623 N N . TRP A 1 85 ? 6.694 -2.975 -4.750 1.00 96.19 85 TRP A N 1
ATOM 624 C CA . TRP A 1 85 ? 7.587 -1.947 -5.293 1.00 96.19 85 TRP A CA 1
ATOM 625 C C . TRP A 1 85 ? 8.941 -2.522 -5.726 1.00 96.19 85 TRP A C 1
ATOM 627 O O . TRP A 1 85 ? 9.440 -2.174 -6.794 1.00 96.19 85 TRP A O 1
ATOM 637 N N . SER A 1 86 ? 9.509 -3.435 -4.932 1.00 95.69 86 SER A N 1
ATOM 638 C CA . SER A 1 86 ? 10.830 -4.025 -5.186 1.00 95.69 86 SER A CA 1
ATOM 639 C C . SER A 1 86 ? 10.914 -4.786 -6.509 1.00 95.69 86 SER A C 1
ATOM 641 O O . SER A 1 86 ? 11.979 -4.831 -7.112 1.00 95.69 86 SER A O 1
ATOM 643 N N . ALA A 1 87 ? 9.788 -5.318 -6.995 1.00 95.31 87 ALA A N 1
ATOM 644 C CA . ALA A 1 87 ? 9.695 -5.981 -8.291 1.00 95.31 87 ALA A CA 1
ATOM 645 C C . ALA A 1 87 ? 9.906 -5.031 -9.486 1.00 95.31 87 ALA A C 1
ATOM 647 O O . ALA A 1 87 ? 10.153 -5.501 -10.591 1.00 95.31 87 ALA A O 1
ATOM 648 N N . TYR A 1 88 ? 9.782 -3.718 -9.283 1.00 94.69 88 TYR A N 1
ATOM 649 C CA . TYR A 1 88 ? 9.941 -2.692 -10.316 1.00 94.69 88 TYR A CA 1
ATOM 650 C C . TYR A 1 88 ? 11.231 -1.873 -10.132 1.00 94.69 88 TYR A C 1
ATOM 652 O O . TYR A 1 88 ? 11.332 -0.739 -10.607 1.00 94.69 88 TYR A O 1
ATOM 660 N N . GLU A 1 89 ? 12.216 -2.407 -9.412 1.00 91.12 89 GLU A N 1
ATOM 661 C CA . GLU A 1 89 ? 13.493 -1.750 -9.135 1.00 91.12 89 GLU A CA 1
ATOM 662 C C . GLU A 1 89 ? 14.651 -2.744 -9.251 1.00 91.12 89 GLU A C 1
ATOM 664 O O . GLU A 1 89 ? 14.590 -3.849 -8.728 1.00 91.12 89 GLU A O 1
ATOM 669 N N . GLY A 1 90 ? 15.762 -2.335 -9.869 1.00 86.06 90 GLY A N 1
ATOM 670 C CA . GLY A 1 90 ? 16.849 -3.267 -10.209 1.00 86.06 90 GLY A CA 1
ATOM 671 C C . GLY A 1 90 ? 17.800 -3.654 -9.064 1.00 86.06 90 GLY A C 1
ATOM 672 O O . GLY A 1 90 ? 18.723 -4.431 -9.274 1.00 86.06 90 GLY A O 1
ATOM 673 N N . THR A 1 91 ? 17.659 -3.067 -7.873 1.00 89.06 91 THR A N 1
ATOM 674 C CA . THR A 1 91 ? 18.544 -3.313 -6.707 1.00 89.06 91 THR A CA 1
ATOM 675 C C . THR A 1 91 ? 17.824 -3.920 -5.496 1.00 89.06 91 THR A C 1
ATOM 677 O O . THR A 1 91 ? 18.399 -4.799 -4.851 1.00 89.06 91 THR A O 1
ATOM 680 N N . PRO A 1 92 ? 16.620 -3.455 -5.118 1.00 90.50 92 PRO A N 1
ATOM 681 C CA . PRO A 1 92 ? 15.858 -4.024 -4.012 1.00 90.50 92 PRO A CA 1
ATOM 682 C C . PRO A 1 92 ? 15.430 -5.470 -4.286 1.00 90.50 92 PRO A C 1
ATOM 684 O O . PRO A 1 92 ? 15.150 -5.840 -5.419 1.00 90.50 92 PRO A O 1
ATOM 687 N N . ILE A 1 93 ? 15.327 -6.272 -3.225 1.00 91.06 93 ILE A N 1
ATOM 688 C CA . ILE A 1 93 ? 14.876 -7.667 -3.287 1.00 91.06 93 ILE A CA 1
ATOM 689 C C . ILE A 1 93 ? 13.673 -7.816 -2.356 1.00 91.06 93 ILE A C 1
ATOM 691 O O . ILE A 1 93 ? 13.743 -7.404 -1.195 1.00 91.06 93 ILE A O 1
ATOM 695 N N . SER A 1 94 ? 12.592 -8.433 -2.844 1.00 90.94 94 SER A N 1
ATOM 696 C CA . SER A 1 94 ? 11.404 -8.703 -2.029 1.00 90.94 94 SER A CA 1
ATOM 697 C C . SER A 1 94 ? 11.745 -9.573 -0.815 1.00 90.94 94 SER A C 1
ATOM 699 O O . SER A 1 94 ? 12.509 -10.536 -0.892 1.00 90.94 94 SER A O 1
ATOM 701 N N . THR A 1 95 ? 11.122 -9.260 0.317 1.00 90.62 95 THR A N 1
ATOM 702 C CA . THR A 1 95 ? 11.290 -9.979 1.582 1.00 90.62 95 THR A CA 1
ATOM 703 C C . THR A 1 95 ? 10.607 -11.346 1.604 1.00 90.62 95 THR A C 1
ATOM 705 O O . THR A 1 95 ? 11.054 -12.230 2.335 1.00 90.62 95 THR A O 1
ATOM 708 N N . THR A 1 96 ? 9.547 -11.542 0.812 1.00 88.06 96 THR A N 1
ATOM 709 C CA . THR A 1 96 ? 8.757 -12.784 0.800 1.00 88.06 96 THR A CA 1
ATOM 710 C C . THR A 1 96 ? 9.099 -13.697 -0.373 1.00 88.06 96 THR A C 1
ATOM 712 O O . THR A 1 96 ? 9.243 -14.905 -0.180 1.00 88.06 96 THR A O 1
ATOM 715 N N . LEU A 1 97 ? 9.247 -13.138 -1.578 1.00 88.25 97 LEU A N 1
ATOM 716 C CA . LEU A 1 97 ? 9.428 -13.901 -2.820 1.00 88.25 97 LEU A CA 1
ATOM 717 C C . LEU A 1 97 ? 10.813 -13.722 -3.458 1.00 88.25 97 LEU A C 1
ATOM 719 O O . LEU A 1 97 ? 11.095 -14.322 -4.499 1.00 88.25 97 LEU A O 1
ATOM 723 N N . GLY A 1 98 ? 11.697 -12.938 -2.838 1.00 88.81 98 GLY A N 1
ATOM 724 C CA . GLY A 1 98 ? 13.027 -12.669 -3.374 1.00 88.81 98 GLY A CA 1
ATOM 725 C C . GLY A 1 98 ? 12.969 -12.008 -4.753 1.00 88.81 98 GLY A C 1
ATOM 726 O O . GLY A 1 98 ? 12.083 -11.213 -5.044 1.00 88.81 98 GLY A O 1
ATOM 727 N N . ASP A 1 99 ? 13.902 -12.374 -5.627 1.00 87.19 99 ASP A N 1
ATOM 728 C CA . ASP A 1 99 ? 14.046 -11.769 -6.960 1.00 87.19 99 ASP A CA 1
ATOM 729 C C . ASP A 1 99 ? 13.122 -12.387 -8.031 1.00 87.19 99 ASP A C 1
ATOM 731 O O . ASP A 1 99 ? 13.240 -12.123 -9.224 1.00 87.19 99 ASP A O 1
ATOM 735 N N . THR A 1 100 ? 12.196 -13.261 -7.628 1.00 90.00 100 THR A N 1
ATOM 736 C CA . THR A 1 100 ? 11.419 -14.095 -8.565 1.00 90.00 100 THR A CA 1
ATOM 737 C C . THR A 1 100 ? 10.365 -13.333 -9.368 1.00 90.00 100 THR A C 1
ATOM 739 O O . THR A 1 100 ? 9.887 -13.851 -10.378 1.00 90.00 100 THR A O 1
ATOM 742 N N . LEU A 1 101 ? 10.002 -12.122 -8.938 1.00 90.06 101 LEU A N 1
ATOM 743 C CA . LEU A 1 101 ? 8.977 -11.286 -9.568 1.00 90.06 101 LEU A CA 1
ATOM 744 C C . LEU A 1 101 ? 9.534 -10.032 -10.254 1.00 90.06 101 LEU A C 1
ATOM 746 O O . LEU A 1 101 ? 8.738 -9.184 -10.657 1.00 90.06 101 LEU A O 1
ATOM 750 N N . GLN A 1 102 ? 10.858 -9.918 -10.411 1.00 93.44 102 GLN A N 1
ATOM 751 C CA . GLN A 1 102 ? 11.464 -8.766 -11.080 1.00 93.44 102 GLN A CA 1
ATOM 752 C C . GLN A 1 102 ? 10.868 -8.517 -12.460 1.00 93.44 102 GLN A C 1
ATOM 754 O O . GLN A 1 102 ? 10.647 -9.437 -13.259 1.00 93.44 102 GLN A O 1
ATOM 759 N N . ARG A 1 103 ? 10.622 -7.242 -12.740 1.00 94.69 103 ARG A N 1
ATOM 760 C CA . ARG A 1 103 ? 10.119 -6.764 -14.018 1.00 94.69 103 ARG A CA 1
ATOM 761 C C . ARG A 1 103 ? 11.278 -6.263 -14.883 1.00 94.69 103 ARG A C 1
ATOM 763 O O . ARG A 1 103 ? 12.304 -5.830 -14.363 1.00 94.69 103 ARG A O 1
ATOM 770 N N . PRO A 1 104 ? 11.152 -6.341 -16.218 1.00 93.62 104 PRO A N 1
ATOM 771 C CA . PRO A 1 104 ? 12.137 -5.755 -17.120 1.00 93.62 104 PRO A CA 1
ATOM 772 C C . PRO A 1 104 ? 12.291 -4.246 -16.887 1.00 93.62 104 PRO A C 1
ATOM 774 O O . PRO A 1 104 ? 11.301 -3.571 -16.627 1.00 93.62 104 PRO A O 1
ATOM 777 N N . ASP A 1 105 ? 13.487 -3.692 -17.110 1.00 92.12 105 ASP A N 1
ATOM 778 C CA . ASP A 1 105 ? 13.776 -2.262 -16.878 1.00 92.12 105 ASP A CA 1
ATOM 779 C C . ASP A 1 105 ? 12.814 -1.299 -17.589 1.00 92.12 105 ASP A C 1
ATOM 781 O O . ASP A 1 105 ? 12.497 -0.231 -17.070 1.00 92.12 105 ASP A O 1
ATOM 785 N N . ILE A 1 106 ? 12.310 -1.680 -18.767 1.00 92.31 106 ILE A N 1
ATOM 786 C CA . ILE A 1 106 ? 11.335 -0.878 -19.523 1.00 92.31 106 ILE A CA 1
ATOM 787 C C . ILE A 1 106 ? 9.990 -0.732 -18.796 1.00 92.31 106 ILE A C 1
ATOM 789 O O . ILE A 1 106 ? 9.243 0.206 -19.056 1.00 92.31 106 ILE A O 1
ATOM 793 N N . GLU A 1 107 ? 9.678 -1.647 -17.881 1.00 92.12 107 GLU A N 1
ATOM 794 C CA . GLU A 1 107 ? 8.470 -1.615 -17.064 1.00 92.12 107 GLU A CA 1
ATOM 795 C C . GLU A 1 107 ? 8.677 -0.899 -15.723 1.00 92.12 107 GLU A C 1
ATOM 797 O O . GLU A 1 107 ? 7.694 -0.655 -15.026 1.00 92.12 107 GLU A O 1
ATOM 802 N N . ASN A 1 108 ? 9.906 -0.504 -15.373 1.00 93.00 108 ASN A N 1
ATOM 803 C CA . ASN A 1 108 ? 10.251 0.146 -14.101 1.00 93.00 108 ASN A CA 1
ATOM 804 C C . ASN A 1 108 ? 9.899 1.645 -14.094 1.00 93.00 108 ASN A C 1
ATOM 806 O O . ASN A 1 108 ? 10.689 2.500 -13.686 1.00 93.00 108 ASN A O 1
ATOM 810 N N . THR A 1 109 ? 8.691 1.963 -14.554 1.00 92.38 109 THR A N 1
ATOM 811 C CA . THR A 1 109 ? 8.136 3.315 -14.598 1.00 92.38 109 THR A CA 1
ATOM 812 C C . THR A 1 109 ? 7.502 3.694 -13.266 1.00 92.38 109 THR A C 1
ATOM 814 O O . THR A 1 109 ? 7.151 2.834 -12.452 1.00 92.38 109 THR A O 1
ATOM 817 N N . LEU A 1 110 ? 7.339 4.996 -13.033 1.00 92.38 110 LEU A N 1
ATOM 818 C CA . LEU A 1 110 ? 6.666 5.487 -11.836 1.00 92.38 110 LEU A CA 1
ATOM 819 C C . LEU A 1 110 ? 5.224 4.977 -11.764 1.00 92.38 110 LEU A C 1
ATOM 821 O O . LEU A 1 110 ? 4.787 4.498 -10.725 1.00 92.38 110 LEU A O 1
ATOM 825 N N . GLU A 1 111 ? 4.507 5.012 -12.884 1.00 92.88 111 GLU A N 1
ATOM 826 C CA . GLU A 1 111 ? 3.117 4.576 -12.984 1.00 92.88 111 GLU A CA 1
ATOM 827 C C . GLU A 1 111 ? 2.959 3.119 -12.546 1.00 92.88 111 GLU A C 1
ATOM 829 O O . GLU A 1 111 ? 2.067 2.795 -11.760 1.00 92.88 111 GLU A O 1
ATOM 834 N N . ASN A 1 112 ? 3.847 2.244 -13.021 1.00 94.50 112 ASN A N 1
ATOM 835 C CA . ASN A 1 112 ? 3.801 0.827 -12.695 1.00 94.50 112 ASN A CA 1
ATOM 836 C C . ASN A 1 112 ? 4.155 0.573 -11.228 1.00 94.50 112 ASN A C 1
ATOM 838 O O . ASN A 1 112 ? 3.472 -0.216 -10.575 1.00 94.50 112 ASN A O 1
ATOM 842 N N . LYS A 1 113 ? 5.150 1.285 -10.681 1.00 94.69 113 LYS A N 1
ATOM 843 C CA . LYS A 1 113 ? 5.501 1.236 -9.251 1.00 94.69 113 LYS A CA 1
ATOM 844 C C . LYS A 1 113 ? 4.319 1.645 -8.377 1.00 94.69 113 LYS A C 1
ATOM 846 O O . LYS A 1 113 ? 3.930 0.900 -7.476 1.00 94.69 113 LYS A O 1
ATOM 851 N N . SER A 1 114 ? 3.707 2.790 -8.671 1.00 95.75 114 SER A N 1
ATOM 852 C CA . SER A 1 114 ? 2.563 3.313 -7.921 1.00 95.75 114 SER A CA 1
ATOM 853 C C . SER A 1 114 ? 1.351 2.389 -8.010 1.00 95.75 114 SER A C 1
ATOM 855 O O . SER A 1 114 ? 0.666 2.169 -7.009 1.00 95.75 114 SER A O 1
ATOM 857 N N . LEU A 1 115 ? 1.091 1.800 -9.182 1.00 96.31 115 LEU A N 1
ATOM 858 C CA . LEU A 1 115 ? 0.033 0.806 -9.356 1.00 96.31 115 LEU A CA 1
ATOM 859 C C . LEU A 1 115 ? 0.323 -0.480 -8.582 1.00 96.31 115 LEU A C 1
ATOM 861 O O . LEU A 1 115 ? -0.574 -0.990 -7.916 1.00 96.31 115 LEU A O 1
ATOM 865 N N . ALA A 1 116 ? 1.552 -0.992 -8.629 1.00 96.88 116 ALA A N 1
ATOM 866 C CA . ALA A 1 116 ? 1.941 -2.207 -7.922 1.00 96.88 116 ALA A CA 1
ATOM 867 C C . ALA A 1 116 ? 1.776 -2.058 -6.405 1.00 96.88 116 ALA A C 1
ATOM 869 O O . ALA A 1 116 ? 1.119 -2.891 -5.775 1.00 96.88 116 ALA A O 1
ATOM 870 N N . ILE A 1 117 ? 2.282 -0.953 -5.842 1.00 97.75 117 ILE A N 1
ATOM 871 C CA . ILE A 1 117 ? 2.059 -0.570 -4.440 1.00 97.75 117 ILE A CA 1
ATOM 872 C C . ILE A 1 117 ? 0.558 -0.544 -4.140 1.00 97.75 117 ILE A C 1
ATOM 874 O O . ILE A 1 117 ? 0.113 -1.115 -3.145 1.00 97.75 117 ILE A O 1
ATOM 878 N N . SER A 1 118 ? -0.230 0.073 -5.023 1.00 98.06 118 SER A N 1
ATOM 879 C CA . SER A 1 118 ? -1.661 0.272 -4.797 1.00 98.06 118 SER A CA 1
ATOM 880 C C . SER A 1 118 ? -2.484 -1.007 -4.836 1.00 98.06 118 SER A C 1
ATOM 882 O O . SER A 1 118 ? -3.363 -1.184 -3.998 1.00 98.06 118 SER A O 1
ATOM 884 N N . TYR A 1 119 ? -2.198 -1.928 -5.756 1.00 98.31 119 TYR A N 1
ATOM 885 C CA . TYR A 1 119 ? -2.874 -3.227 -5.787 1.00 98.31 119 TYR A CA 1
ATOM 886 C C . TYR A 1 119 ? -2.523 -4.084 -4.568 1.00 98.31 119 TYR A C 1
ATOM 888 O O . TYR A 1 119 ? -3.401 -4.750 -4.013 1.00 98.31 119 TYR A O 1
ATOM 8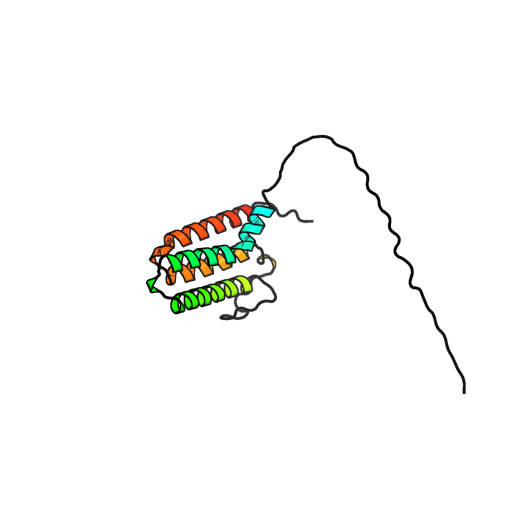96 N N . ALA A 1 120 ? -1.263 -4.054 -4.126 1.00 98.25 120 ALA A N 1
ATOM 897 C CA . ALA A 1 120 ? -0.840 -4.769 -2.927 1.00 98.25 120 ALA A CA 1
ATOM 898 C C . ALA A 1 120 ? -1.513 -4.203 -1.667 1.00 98.25 120 ALA A C 1
ATOM 900 O O . ALA A 1 120 ? -2.083 -4.959 -0.878 1.00 98.25 120 ALA A O 1
ATOM 901 N N . ALA A 1 121 ? -1.513 -2.877 -1.515 1.00 98.62 121 ALA A N 1
ATOM 902 C CA . ALA A 1 121 ? -2.164 -2.193 -0.404 1.00 98.62 121 ALA A CA 1
ATOM 903 C C . ALA A 1 121 ? -3.675 -2.442 -0.373 1.00 98.62 121 ALA A C 1
ATOM 905 O O . ALA A 1 121 ? -4.213 -2.816 0.669 1.00 98.62 121 ALA A O 1
ATOM 906 N N . HIS A 1 122 ? -4.346 -2.305 -1.520 1.00 98.69 122 HIS A N 1
ATOM 907 C CA . HIS A 1 122 ? -5.775 -2.581 -1.659 1.00 98.69 122 HIS A CA 1
ATOM 908 C C . HIS A 1 122 ? -6.121 -4.007 -1.232 1.00 98.69 122 HIS A C 1
ATOM 910 O O . HIS A 1 122 ? -7.039 -4.194 -0.435 1.00 98.69 122 HIS A O 1
ATOM 916 N N . SER A 1 123 ? -5.355 -4.997 -1.699 1.00 98.56 123 SER A N 1
ATOM 917 C CA . SER A 1 123 ? -5.594 -6.408 -1.377 1.00 98.56 123 SER A CA 1
ATOM 918 C C . SER A 1 123 ? -5.464 -6.673 0.125 1.00 98.56 123 SER A C 1
ATOM 920 O O . SER A 1 123 ? -6.342 -7.291 0.723 1.00 98.56 123 SER A O 1
ATOM 922 N N . VAL A 1 124 ? -4.395 -6.165 0.751 1.00 98.56 124 VAL A N 1
ATOM 923 C CA . VAL A 1 124 ? -4.159 -6.323 2.194 1.00 98.56 124 VAL A CA 1
ATOM 924 C C . VAL A 1 124 ? -5.239 -5.628 3.014 1.00 98.56 124 VAL A C 1
ATOM 926 O O . VAL A 1 124 ? -5.799 -6.225 3.930 1.00 98.56 124 VAL A O 1
ATOM 929 N N . LEU A 1 125 ? -5.536 -4.364 2.716 1.00 98.62 125 LEU A N 1
ATOM 930 C CA . LEU A 1 125 ? -6.492 -3.598 3.509 1.00 98.62 125 LEU A CA 1
ATOM 931 C C . LEU A 1 125 ? -7.919 -4.105 3.334 1.00 98.62 125 LEU A C 1
ATOM 933 O O . LEU A 1 125 ? -8.660 -4.127 4.310 1.00 98.62 125 LEU A O 1
ATOM 937 N N . SER A 1 126 ? -8.289 -4.573 2.141 1.00 98.62 126 SER A N 1
ATOM 938 C CA . SER A 1 126 ? -9.604 -5.175 1.904 1.00 98.62 126 SER A CA 1
ATOM 939 C C . SER A 1 126 ? -9.811 -6.460 2.707 1.00 98.62 126 SER A C 1
ATOM 941 O O . SER A 1 126 ? -10.916 -6.703 3.187 1.00 98.62 126 SER A O 1
ATOM 943 N N . ASP A 1 127 ? -8.754 -7.258 2.893 1.00 98.38 127 ASP A N 1
ATOM 944 C CA . ASP A 1 127 ? -8.793 -8.462 3.731 1.00 98.38 127 ASP A CA 1
ATOM 945 C C . ASP A 1 127 ? -8.861 -8.114 5.229 1.00 98.38 127 ASP A C 1
ATOM 947 O O . ASP A 1 127 ? -9.658 -8.674 5.981 1.00 98.38 127 ASP A O 1
ATOM 951 N N . LEU A 1 128 ? -8.061 -7.138 5.673 1.00 97.81 128 LEU A N 1
ATOM 952 C CA . LEU A 1 128 ? -8.001 -6.736 7.083 1.00 97.81 128 LEU A CA 1
ATOM 953 C C . LEU A 1 128 ? -9.218 -5.913 7.543 1.00 97.81 128 LEU A C 1
ATOM 955 O O . LEU A 1 128 ? -9.610 -6.006 8.707 1.00 97.81 128 LEU A O 1
ATOM 959 N N . PHE A 1 129 ? -9.805 -5.109 6.653 1.00 97.81 129 PHE A N 1
ATOM 960 C CA . PHE A 1 129 ? -10.880 -4.155 6.940 1.00 97.81 129 PHE A CA 1
ATOM 961 C C . PHE A 1 129 ? -12.020 -4.277 5.914 1.00 97.81 129 PHE A C 1
ATOM 963 O O . PHE A 1 129 ? -12.265 -3.354 5.131 1.00 97.81 129 PHE A O 1
ATOM 970 N N . PRO A 1 130 ? -12.774 -5.391 5.917 1.00 97.56 130 PRO A N 1
ATOM 971 C CA . PRO A 1 130 ? -13.794 -5.656 4.901 1.00 97.56 130 PRO A CA 1
ATOM 972 C C . PRO A 1 130 ? -14.944 -4.633 4.882 1.00 97.56 130 PRO A C 1
ATOM 974 O O . PRO A 1 130 ? -15.614 -4.487 3.862 1.00 97.56 130 PRO A O 1
ATOM 977 N N 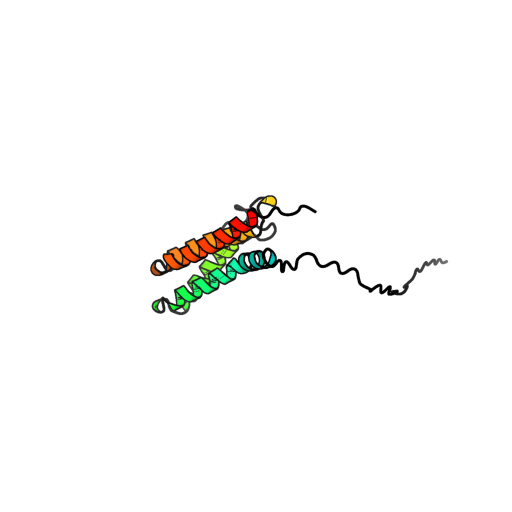. SER A 1 131 ? -15.184 -3.897 5.976 1.00 97.00 131 SER A N 1
ATOM 978 C CA . SER A 1 131 ? -16.179 -2.811 6.015 1.00 97.00 131 SER A CA 1
ATOM 979 C C . SER A 1 131 ? -15.749 -1.557 5.250 1.00 97.00 131 SER A C 1
ATOM 981 O O . SER A 1 131 ? -16.601 -0.763 4.862 1.00 97.00 131 SER A O 1
ATOM 983 N N . GLU A 1 132 ? -14.447 -1.378 5.019 1.00 97.75 132 GLU A N 1
ATOM 984 C CA . GLU A 1 132 ? -13.864 -0.161 4.448 1.00 97.75 132 GLU A CA 1
ATOM 985 C C . GLU A 1 132 ? -13.533 -0.306 2.950 1.00 97.75 132 GLU A C 1
ATOM 987 O O . GLU A 1 132 ? -13.062 0.652 2.337 1.00 97.75 132 GLU A O 1
ATOM 992 N N . VAL A 1 133 ? -13.806 -1.466 2.333 1.00 98.31 133 VAL A N 1
ATOM 993 C CA . VAL A 1 133 ? -13.430 -1.804 0.939 1.00 98.31 133 VAL A CA 1
ATOM 994 C C . VAL A 1 133 ? -13.834 -0.729 -0.066 1.00 98.31 133 VAL A C 1
ATOM 996 O O . VAL A 1 133 ? -13.026 -0.345 -0.905 1.00 98.31 133 VAL A O 1
ATOM 999 N N . ALA A 1 134 ? -15.035 -0.160 0.065 1.00 98.31 134 ALA A N 1
ATOM 1000 C CA . ALA A 1 134 ? -15.502 0.894 -0.836 1.00 98.31 134 ALA A CA 1
ATOM 1001 C C . ALA A 1 134 ? -14.583 2.134 -0.844 1.00 98.31 134 ALA A C 1
ATOM 1003 O O . ALA A 1 134 ? -14.426 2.790 -1.871 1.00 98.31 134 ALA A O 1
ATOM 1004 N N . SER A 1 135 ? -13.956 2.454 0.292 1.00 97.94 135 SER A N 1
ATOM 1005 C CA . SER A 1 135 ? -12.995 3.556 0.391 1.00 97.94 135 SER A CA 1
ATOM 1006 C C . SER A 1 135 ? -11.656 3.216 -0.275 1.00 97.94 135 SER A C 1
ATOM 1008 O O . SER A 1 135 ? -11.046 4.074 -0.913 1.00 97.94 135 SER A O 1
ATOM 1010 N N . PHE A 1 136 ? -11.228 1.953 -0.192 1.00 98.44 136 PHE A N 1
ATOM 1011 C CA . PHE A 1 136 ? -10.019 1.463 -0.854 1.00 98.44 136 PHE A CA 1
ATOM 1012 C C . PHE A 1 136 ? -10.208 1.382 -2.372 1.00 98.44 136 PHE A C 1
ATOM 1014 O O . PHE A 1 136 ? -9.305 1.756 -3.118 1.00 98.44 136 PHE A O 1
ATOM 1021 N N . ASP A 1 137 ? -11.387 0.958 -2.836 1.00 98.44 137 ASP A N 1
ATOM 1022 C CA . ASP A 1 137 ? -11.755 0.935 -4.257 1.00 98.44 137 ASP A CA 1
ATOM 1023 C C . ASP A 1 137 ? -11.704 2.336 -4.876 1.00 98.44 137 ASP A C 1
ATOM 1025 O O . ASP A 1 137 ? -11.219 2.508 -6.000 1.00 98.44 137 ASP A O 1
ATOM 1029 N N . ALA A 1 138 ? -12.183 3.344 -4.139 1.00 98.00 138 ALA A N 1
ATOM 1030 C CA . ALA A 1 138 ? -12.129 4.736 -4.567 1.00 98.00 138 ALA A CA 1
ATOM 1031 C C . ALA A 1 138 ? -10.676 5.208 -4.735 1.00 98.00 138 ALA A C 1
ATOM 1033 O O . ALA A 1 138 ? -10.312 5.678 -5.811 1.00 98.00 138 ALA A O 1
ATOM 1034 N N . LEU A 1 139 ? -9.820 4.989 -3.728 1.00 97.44 139 LEU A N 1
ATOM 1035 C CA . LEU A 1 139 ? -8.407 5.374 -3.803 1.00 97.44 139 LEU A CA 1
ATOM 1036 C C . LEU A 1 139 ? -7.665 4.652 -4.941 1.00 97.44 139 LEU A C 1
ATOM 1038 O O . LEU A 1 139 ? -6.918 5.280 -5.692 1.00 97.44 139 LEU A O 1
ATOM 1042 N N . LEU A 1 140 ? -7.888 3.346 -5.112 1.00 97.44 140 LEU A N 1
ATOM 1043 C CA . LEU A 1 140 ? -7.285 2.587 -6.210 1.00 97.44 140 LEU A CA 1
ATOM 1044 C C . LEU A 1 140 ? -7.746 3.114 -7.577 1.00 97.44 140 LEU A C 1
ATOM 1046 O O . LEU A 1 140 ? -6.946 3.200 -8.511 1.00 97.44 140 LEU A O 1
ATOM 1050 N N . THR A 1 141 ? -9.021 3.488 -7.700 1.00 96.94 141 THR A N 1
ATOM 1051 C CA . THR A 1 141 ? -9.568 4.086 -8.924 1.00 96.94 141 THR A CA 1
ATOM 1052 C C . THR A 1 141 ? -8.902 5.423 -9.233 1.00 96.94 141 THR A C 1
ATOM 1054 O O . THR A 1 141 ? -8.507 5.644 -10.381 1.00 96.94 141 THR A O 1
ATOM 1057 N N . ASP A 1 142 ? -8.715 6.273 -8.223 1.00 93.94 142 ASP A N 1
ATOM 1058 C CA . ASP A 1 142 ? -8.045 7.564 -8.367 1.00 93.94 142 ASP A CA 1
ATOM 1059 C C . ASP A 1 142 ? -6.602 7.376 -8.843 1.00 93.94 142 ASP A C 1
ATOM 1061 O O . ASP A 1 142 ? -6.228 7.917 -9.887 1.00 93.94 142 ASP A O 1
ATOM 1065 N N . VAL A 1 143 ? -5.816 6.525 -8.172 1.00 93.56 143 VAL A N 1
ATOM 1066 C CA . VAL A 1 143 ? -4.430 6.231 -8.577 1.00 93.56 143 VAL A CA 1
ATOM 1067 C C . VAL A 1 143 ? -4.372 5.655 -9.993 1.00 93.56 143 VAL A C 1
ATOM 1069 O O . VAL A 1 143 ? -3.534 6.069 -10.796 1.00 93.56 143 VAL A O 1
ATOM 1072 N N . ARG A 1 144 ? -5.289 4.747 -10.351 1.00 93.81 144 ARG A N 1
ATOM 1073 C CA . ARG A 1 144 ? -5.346 4.177 -11.704 1.00 93.81 144 ARG A CA 1
ATOM 1074 C C . ARG A 1 144 ? -5.658 5.228 -12.761 1.00 93.81 144 ARG A C 1
ATOM 1076 O O . ARG A 1 144 ? -5.096 5.172 -13.852 1.00 93.81 144 ARG A O 1
ATOM 1083 N N . SER A 1 145 ? -6.547 6.170 -12.455 1.00 90.94 145 SER A N 1
ATOM 1084 C CA . SER A 1 145 ? -6.863 7.267 -13.368 1.00 90.94 145 SER A CA 1
ATOM 1085 C C . SER A 1 145 ? -5.647 8.170 -13.596 1.00 90.94 145 SER A C 1
ATOM 1087 O O . SER A 1 145 ? -5.355 8.521 -14.738 1.00 90.94 145 SER A O 1
ATOM 1089 N N . LEU A 1 146 ? -4.887 8.467 -12.537 1.00 89.75 146 LEU A N 1
ATOM 1090 C CA . LEU A 1 146 ? -3.663 9.263 -12.611 1.00 89.75 146 LEU A CA 1
ATOM 1091 C C . LEU A 1 146 ? -2.591 8.552 -13.444 1.00 89.75 146 LEU A C 1
ATOM 1093 O O . LEU A 1 146 ? -2.062 9.146 -14.380 1.00 89.75 146 LEU A O 1
ATOM 1097 N N . ALA A 1 147 ? -2.345 7.267 -13.177 1.00 88.00 147 ALA A N 1
ATOM 1098 C CA . ALA A 1 147 ? -1.387 6.460 -13.932 1.00 88.00 147 ALA A CA 1
ATOM 1099 C C . ALA A 1 147 ? -1.771 6.327 -15.419 1.00 88.00 147 ALA A C 1
ATOM 1101 O O . ALA A 1 147 ? -0.919 6.441 -16.300 1.00 88.00 147 ALA A O 1
ATOM 1102 N N . GLY A 1 148 ? -3.062 6.133 -15.715 1.00 83.06 148 GLY A N 1
ATOM 1103 C CA . GLY A 1 148 ? -3.564 6.053 -17.088 1.00 83.06 148 GLY A CA 1
ATOM 1104 C C . GLY A 1 148 ? -3.393 7.358 -17.868 1.00 83.06 148 GLY A C 1
ATOM 1105 O O . GLY A 1 148 ? -3.057 7.321 -19.049 1.00 83.06 148 GLY A O 1
ATOM 1106 N N . ASN A 1 149 ? -3.562 8.505 -17.204 1.00 75.19 149 ASN A N 1
ATOM 1107 C CA . ASN A 1 149 ? -3.370 9.818 -17.818 1.00 75.19 149 ASN A CA 1
ATOM 1108 C C . ASN A 1 149 ? -1.889 10.111 -18.112 1.00 75.19 149 ASN A C 1
ATOM 1110 O O . ASN A 1 149 ? -1.593 10.694 -19.159 1.00 75.19 149 ASN A O 1
ATOM 1114 N N . SER A 1 150 ? -0.966 9.676 -17.245 1.00 63.88 150 SER A N 1
ATOM 1115 C CA . SER A 1 150 ? 0.481 9.845 -17.449 1.00 63.88 150 SER A CA 1
ATOM 1116 C C . SER A 1 150 ? 0.999 9.079 -18.666 1.00 63.88 150 SER A C 1
ATOM 1118 O O . SER A 1 150 ? 1.745 9.640 -19.465 1.00 63.88 150 SER A O 1
ATOM 1120 N N . ALA A 1 151 ? 0.542 7.839 -18.877 1.00 60.50 151 ALA A N 1
ATOM 1121 C CA . ALA A 1 151 ? 0.958 7.014 -20.016 1.00 60.50 151 ALA A CA 1
ATOM 1122 C C . ALA A 1 151 ? 0.570 7.610 -21.388 1.00 60.50 151 ALA A C 1
ATOM 1124 O O . ALA A 1 151 ? 1.195 7.313 -22.405 1.00 60.50 151 ALA A O 1
ATOM 1125 N N . SER A 1 152 ? -0.462 8.458 -21.428 1.00 55.19 152 SER A N 1
ATOM 1126 C CA . SER A 1 152 ? -0.908 9.170 -22.633 1.00 55.19 152 SER A CA 1
ATOM 1127 C C . SER A 1 152 ? -0.146 10.469 -22.931 1.00 55.19 152 SER A C 1
ATOM 1129 O O . SER A 1 152 ? -0.352 11.051 -23.999 1.00 55.19 152 SER A O 1
ATOM 1131 N N . ILE A 1 153 ? 0.736 10.932 -22.038 1.00 56.00 153 ILE A N 1
ATOM 1132 C CA . ILE A 1 153 ? 1.636 12.053 -22.325 1.00 56.00 153 ILE A CA 1
ATOM 1133 C C . ILE A 1 153 ? 2.874 11.473 -23.019 1.00 56.00 153 ILE A C 1
ATOM 1135 O O . ILE A 1 153 ? 3.622 10.734 -22.381 1.00 56.00 153 ILE A O 1
ATOM 1139 N N . PRO A 1 154 ? 3.126 11.767 -24.309 1.00 45.31 154 PRO A N 1
ATOM 1140 C CA . PRO A 1 154 ? 4.312 11.259 -24.982 1.00 45.31 154 PRO A CA 1
ATOM 1141 C C . PRO A 1 154 ? 5.552 11.772 -24.249 1.00 45.31 154 PRO A C 1
ATOM 1143 O O . PRO A 1 154 ? 5.831 12.973 -24.243 1.00 45.31 154 PRO A O 1
ATOM 1146 N N . THR A 1 155 ? 6.285 10.857 -23.615 1.00 53.66 155 THR A N 1
ATOM 1147 C CA . THR A 1 155 ? 7.601 11.125 -23.044 1.00 53.66 155 THR A CA 1
ATOM 1148 C C . THR A 1 155 ? 8.482 11.618 -24.183 1.00 53.66 155 THR A C 1
ATOM 1150 O O . THR A 1 155 ? 8.837 10.851 -25.078 1.00 53.66 155 THR A O 1
ATOM 1153 N N . ALA A 1 156 ? 8.771 12.919 -24.209 1.00 38.12 156 ALA A N 1
ATOM 1154 C CA . ALA A 1 156 ? 9.687 13.490 -25.180 1.00 38.12 156 ALA A CA 1
ATOM 1155 C C . ALA A 1 156 ? 11.059 12.843 -24.962 1.00 38.12 156 ALA A C 1
ATOM 1157 O O . ALA A 1 156 ? 11.767 13.161 -24.008 1.00 38.12 156 ALA A O 1
ATOM 1158 N N . THR A 1 157 ? 11.396 11.891 -25.827 1.00 37.59 157 THR A N 1
ATOM 1159 C CA . THR A 1 157 ? 12.739 11.336 -25.959 1.00 37.59 157 THR A CA 1
ATOM 1160 C C . THR A 1 157 ? 13.689 12.484 -26.289 1.00 37.59 157 THR A C 1
ATOM 1162 O O . THR A 1 157 ? 13.566 13.077 -27.363 1.00 37.59 157 THR A O 1
ATOM 1165 N N . ASN A 1 158 ? 14.593 12.804 -25.363 1.00 34.56 158 ASN A N 1
ATOM 1166 C CA . ASN A 1 158 ? 15.822 13.547 -25.647 1.00 34.56 158 ASN A CA 1
ATOM 1167 C C . ASN A 1 158 ? 16.964 12.556 -25.855 1.00 34.56 158 ASN A C 1
ATOM 1169 O O . ASN A 1 158 ? 17.016 11.575 -25.078 1.00 34.56 158 ASN A O 1
#

Sequence (158 aa):
MKNLFSAHHQGLTKRQHLSSLLTIGVTTAGLSLGLPAQAIDLTLDNSANLWVDQALRAVENNPQLGPTGASRAYGILGTAMYDAWSAYEGTPISTTLGDTLQRPDIENTLENKSLAISYAAHSVLSDLFPSEVASFDALLTDVRSLAGNSASIPTATN

Foldseek 3Di:
DDDDDDDDDDDDDDDDDDDDDDDDDDDDDDPDPPPDQVVLLVVLLCLLVVLVVLLVVLCVVVVVCDPVSSVVLVVQLVLQLQQQLQLLDDPDFRPPPGNPNHDPPVCSDSLSSSLSSLVSSLVSCCVSRVVCNVVSVVSSVVSNVSSVVNVPPPPPDD